Protein AF-A0A1B3Z7B9-F1 (afdb_monomer_lite)

Organism: NCBI:txid1560345

pLDDT: mean 89.97, std 8.85, range [57.56, 96.38]

Structure (mmCIF, N/CA/C/O backbone):
data_AF-A0A1B3Z7B9-F1
#
_entry.id   AF-A0A1B3Z7B9-F1
#
loop_
_atom_site.group_PDB
_atom_site.id
_atom_site.type_symbol
_atom_site.label_atom_id
_atom_site.label_alt_id
_atom_site.label_comp_id
_atom_site.label_asym_id
_atom_site.label_entity_id
_atom_site.label_seq_id
_atom_site.pdbx_PDB_ins_code
_atom_site.Cartn_x
_atom_site.Cartn_y
_atom_site.Cartn_z
_atom_site.occupancy
_atom_site.B_iso_or_equiv
_atom_site.auth_seq_id
_atom_site.auth_comp_id
_atom_site.auth_asym_id
_atom_site.auth_atom_id
_atom_site.pdbx_PDB_model_num
ATOM 1 N N . MET A 1 1 ? -6.438 -9.141 -24.042 1.00 57.56 1 MET A N 1
ATOM 2 C CA . MET A 1 1 ? -6.654 -10.287 -23.129 1.00 57.56 1 MET A CA 1
ATOM 3 C C . MET A 1 1 ? -5.732 -10.240 -21.908 1.00 57.56 1 MET A C 1
ATOM 5 O O . MET A 1 1 ? -6.224 -10.546 -20.840 1.00 57.56 1 MET A O 1
ATOM 9 N N . LYS A 1 2 ? -4.470 -9.775 -22.006 1.00 58.72 2 LYS A N 1
ATOM 10 C CA . LYS A 1 2 ? -3.563 -9.641 -20.841 1.00 58.72 2 LYS A CA 1
ATOM 11 C C . LYS A 1 2 ? -4.026 -8.667 -19.743 1.00 58.72 2 LYS A C 1
ATOM 13 O O . LYS A 1 2 ? -3.830 -8.969 -18.575 1.00 58.72 2 LYS A O 1
ATOM 18 N N . ASP A 1 3 ? -4.635 -7.533 -20.089 1.00 61.47 3 ASP A N 1
ATOM 19 C CA . ASP A 1 3 ? -4.974 -6.505 -19.083 1.00 61.47 3 ASP A CA 1
ATOM 20 C C . ASP A 1 3 ? -6.127 -6.923 -18.158 1.00 61.47 3 ASP A C 1
ATOM 22 O O . ASP A 1 3 ? -6.111 -6.625 -16.967 1.00 61.47 3 ASP A O 1
ATOM 26 N N . PHE A 1 4 ? -7.082 -7.699 -18.684 1.00 67.69 4 PHE A N 1
ATOM 27 C CA . PHE A 1 4 ? -8.210 -8.220 -17.906 1.00 67.69 4 PHE A CA 1
ATOM 28 C C . PHE A 1 4 ? -7.742 -9.159 -16.784 1.00 67.69 4 PHE A C 1
ATOM 30 O O . PHE A 1 4 ? -8.222 -9.056 -15.658 1.00 67.69 4 PHE A O 1
ATOM 37 N N . ASP A 1 5 ? -6.752 -10.014 -17.055 1.00 75.81 5 ASP A N 1
ATOM 38 C CA . ASP A 1 5 ? -6.186 -10.916 -16.044 1.00 75.81 5 ASP A CA 1
ATOM 39 C C . ASP A 1 5 ? -5.420 -10.157 -14.950 1.00 75.81 5 ASP A C 1
ATOM 41 O O . ASP A 1 5 ? -5.490 -10.519 -13.773 1.00 75.81 5 ASP A O 1
ATOM 45 N N . VAL A 1 6 ? -4.715 -9.079 -15.312 1.00 81.25 6 VAL A N 1
ATOM 46 C CA . VAL A 1 6 ? -3.952 -8.262 -14.355 1.00 81.25 6 VAL A CA 1
ATOM 47 C C . VAL A 1 6 ? -4.882 -7.515 -13.404 1.00 81.25 6 VAL A C 1
ATOM 49 O O . VAL A 1 6 ? -4.628 -7.487 -12.198 1.00 81.25 6 VAL A O 1
ATOM 52 N N . ASP A 1 7 ? -5.966 -6.933 -13.911 1.00 85.62 7 ASP A N 1
ATOM 53 C CA . ASP A 1 7 ? -6.907 -6.188 -13.075 1.00 85.62 7 ASP A CA 1
ATOM 54 C C . ASP A 1 7 ? -7.727 -7.111 -12.161 1.00 85.62 7 ASP A C 1
ATOM 56 O O . ASP A 1 7 ? -7.919 -6.793 -10.983 1.00 85.62 7 ASP A O 1
ATOM 60 N N . VAL A 1 8 ? -8.132 -8.290 -12.650 1.00 89.62 8 VAL A N 1
ATOM 61 C CA . VAL A 1 8 ? -8.785 -9.319 -11.821 1.00 89.62 8 VAL A CA 1
ATOM 62 C C . VAL A 1 8 ? -7.832 -9.826 -10.738 1.00 89.62 8 VAL A C 1
ATOM 64 O O . VAL A 1 8 ? -8.196 -9.851 -9.560 1.00 89.62 8 VAL A O 1
ATOM 67 N N . GLY A 1 9 ? -6.591 -10.162 -11.102 1.00 90.12 9 GLY A N 1
ATOM 68 C CA . GLY A 1 9 ? -5.574 -10.603 -10.146 1.00 90.12 9 GLY A CA 1
ATOM 69 C C . GLY A 1 9 ? -5.265 -9.543 -9.088 1.00 90.12 9 GLY A C 1
ATOM 70 O O . GLY A 1 9 ? -5.161 -9.858 -7.901 1.00 90.12 9 GLY A O 1
ATOM 71 N N . ARG A 1 10 ? -5.191 -8.266 -9.486 1.00 90.69 10 ARG A N 1
ATOM 72 C CA . ARG A 1 10 ? -5.001 -7.146 -8.556 1.00 90.69 10 ARG A CA 1
ATOM 73 C C . ARG A 1 10 ? -6.175 -7.014 -7.590 1.00 90.69 10 ARG A C 1
ATOM 75 O O . ARG A 1 10 ? -5.949 -6.852 -6.393 1.00 90.69 10 ARG A O 1
ATOM 82 N N . SER A 1 11 ? -7.408 -7.075 -8.090 1.00 91.88 11 SER A N 1
ATOM 83 C CA . SER A 1 11 ? -8.605 -6.971 -7.251 1.00 91.88 11 SER A CA 1
ATOM 84 C C . SER A 1 11 ? -8.646 -8.082 -6.199 1.00 91.88 11 SER A C 1
ATOM 86 O O . SER A 1 11 ? -8.872 -7.813 -5.019 1.00 91.88 11 SER A O 1
ATOM 88 N N . GLU A 1 12 ? -8.325 -9.312 -6.598 1.00 94.56 12 GLU A N 1
ATOM 89 C CA . GLU A 1 12 ? -8.281 -10.454 -5.689 1.00 94.56 12 GLU A CA 1
ATOM 90 C C . GLU A 1 12 ? -7.165 -10.322 -4.639 1.00 94.56 12 GLU A C 1
ATOM 92 O O . GLU A 1 12 ? -7.388 -10.585 -3.455 1.00 94.56 12 GLU A O 1
ATOM 97 N N . ALA A 1 13 ? -5.984 -9.837 -5.036 1.00 93.56 13 ALA A N 1
ATOM 98 C CA . ALA A 1 13 ? -4.891 -9.565 -4.106 1.00 93.56 13 ALA A CA 1
ATOM 99 C C . ALA A 1 13 ? -5.279 -8.505 -3.060 1.00 93.56 13 ALA A C 1
ATOM 101 O O . ALA A 1 13 ? -5.084 -8.722 -1.862 1.00 93.56 13 ALA A O 1
ATOM 102 N N . LEU A 1 14 ? -5.883 -7.391 -3.490 1.00 94.88 14 LEU A N 1
ATOM 103 C CA . LEU A 1 14 ? -6.353 -6.339 -2.583 1.00 94.88 14 LEU A CA 1
ATOM 104 C C . LEU A 1 14 ? -7.439 -6.860 -1.636 1.00 94.88 14 LEU A C 1
ATOM 106 O O . LEU A 1 14 ? -7.366 -6.613 -0.435 1.00 94.88 14 LEU A O 1
ATOM 110 N N . ARG A 1 15 ? -8.375 -7.678 -2.129 1.00 95.12 15 ARG A N 1
ATOM 111 C CA . ARG A 1 15 ? -9.412 -8.315 -1.304 1.00 95.12 15 ARG A CA 1
ATOM 112 C C . ARG A 1 15 ? -8.826 -9.188 -0.192 1.00 95.12 15 ARG A C 1
ATOM 114 O O . ARG A 1 15 ? -9.352 -9.212 0.922 1.00 95.12 15 ARG A O 1
ATOM 121 N N . VAL A 1 16 ? -7.759 -9.938 -0.474 1.00 95.56 16 VAL A N 1
ATOM 122 C CA . VAL A 1 16 ? -7.072 -10.757 0.538 1.00 95.56 16 VAL A CA 1
ATOM 123 C C . VAL A 1 16 ? -6.336 -9.877 1.544 1.00 95.56 16 VAL A C 1
ATOM 125 O O . VAL A 1 16 ? -6.451 -10.118 2.745 1.00 95.56 16 VAL A O 1
ATOM 128 N N . ILE A 1 17 ? -5.635 -8.844 1.075 1.00 94.88 17 ILE A N 1
ATOM 129 C CA . ILE A 1 17 ? -4.924 -7.881 1.925 1.00 94.88 17 ILE A CA 1
ATOM 130 C C . ILE A 1 17 ? -5.893 -7.151 2.868 1.00 94.88 17 ILE A C 1
ATOM 132 O O . ILE A 1 17 ? -5.612 -7.035 4.060 1.00 94.88 17 ILE A O 1
ATOM 136 N N . GLY A 1 18 ? -7.064 -6.735 2.379 1.00 95.50 18 GLY A N 1
ATOM 137 C CA . GLY A 1 18 ? -8.079 -6.024 3.163 1.00 95.50 18 GLY A CA 1
ATOM 138 C C . GLY A 1 18 ? -8.551 -6.780 4.412 1.00 95.50 18 GLY A C 1
ATOM 139 O O . GLY A 1 18 ? -8.947 -6.158 5.399 1.00 95.50 18 GLY A O 1
ATOM 140 N N . LYS A 1 19 ? -8.415 -8.116 4.452 1.00 96.19 19 LYS A N 1
ATOM 141 C CA . LYS A 1 19 ? -8.713 -8.932 5.648 1.00 96.19 19 LYS A CA 1
ATOM 142 C C . LYS A 1 19 ? -7.834 -8.585 6.852 1.00 96.19 19 LYS A C 1
ATOM 144 O O . LYS A 1 19 ? -8.236 -8.833 7.983 1.00 96.19 19 LYS A O 1
ATOM 149 N N . PHE A 1 20 ? -6.652 -8.013 6.624 1.00 96.25 20 PHE A N 1
ATOM 150 C CA . PHE A 1 20 ? -5.708 -7.637 7.679 1.00 96.25 20 PHE A CA 1
ATOM 151 C C . PHE A 1 20 ? -5.899 -6.203 8.182 1.00 96.25 20 PHE A C 1
ATOM 153 O O . PHE A 1 20 ? -5.199 -5.784 9.099 1.00 96.25 20 PHE A O 1
ATOM 160 N N . ARG A 1 21 ? -6.873 -5.457 7.643 1.00 94.06 21 ARG A N 1
ATOM 161 C CA . ARG A 1 21 ? -7.147 -4.062 8.021 1.00 94.06 21 ARG A CA 1
ATOM 162 C C . ARG A 1 21 ? -7.424 -3.872 9.517 1.00 94.06 21 ARG A C 1
ATOM 164 O O . ARG A 1 21 ? -7.084 -2.835 10.073 1.00 94.06 21 ARG A O 1
ATOM 171 N N . SER A 1 22 ? -8.019 -4.863 10.183 1.00 95.62 22 SER A N 1
ATOM 172 C CA . SER A 1 22 ? -8.301 -4.812 11.626 1.00 95.62 22 SER A CA 1
ATOM 173 C C . SER A 1 22 ? -7.081 -5.089 12.512 1.00 95.62 22 SER A C 1
ATOM 175 O O . SER A 1 22 ? -7.199 -5.008 13.732 1.00 95.62 22 SER A O 1
ATOM 177 N N . ASN A 1 23 ? -5.924 -5.425 11.931 1.00 96.25 23 ASN A N 1
ATOM 178 C CA . ASN A 1 23 ? -4.668 -5.640 12.643 1.00 96.25 23 ASN A CA 1
ATOM 179 C C . ASN A 1 23 ? -3.615 -4.624 12.154 1.00 96.25 23 ASN A C 1
ATOM 181 O O . ASN A 1 23 ? -2.928 -4.885 11.163 1.00 96.25 23 ASN A O 1
ATOM 185 N N . PRO A 1 24 ? -3.476 -3.467 12.833 1.00 92.88 24 PRO A N 1
ATOM 186 C CA . PRO A 1 24 ? -2.589 -2.388 12.399 1.00 92.88 24 PRO A CA 1
ATOM 187 C C . PRO A 1 24 ? -1.119 -2.795 12.254 1.00 92.88 24 PRO A C 1
ATOM 189 O O . PRO A 1 24 ? -0.437 -2.285 11.366 1.00 92.88 24 PRO A O 1
ATOM 192 N N . ASP A 1 25 ? -0.630 -3.714 13.088 1.00 95.44 25 ASP A N 1
ATOM 193 C CA . ASP A 1 25 ? 0.768 -4.152 13.054 1.00 95.44 25 ASP A CA 1
ATOM 194 C C . ASP A 1 25 ? 1.045 -4.991 11.804 1.00 95.44 25 ASP A C 1
ATOM 196 O O . ASP A 1 25 ? 1.990 -4.720 11.058 1.00 95.44 25 ASP A O 1
ATOM 200 N N . VAL A 1 26 ? 0.165 -5.956 11.516 1.00 96.25 26 VAL A N 1
ATOM 201 C CA . VAL A 1 26 ? 0.248 -6.772 10.294 1.00 96.25 26 VAL A CA 1
ATOM 202 C C . VAL A 1 26 ? 0.039 -5.905 9.056 1.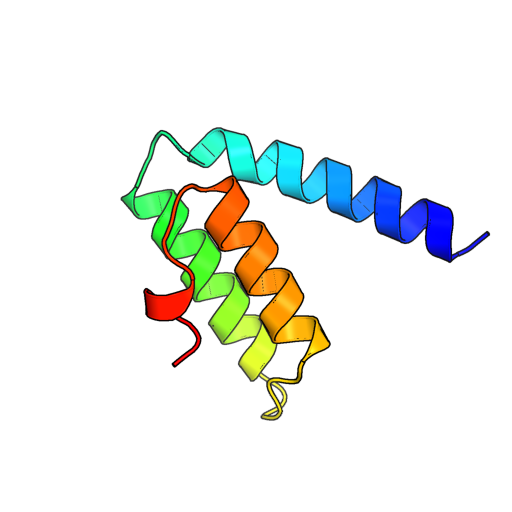00 96.25 26 VAL A C 1
ATOM 204 O O . VAL A 1 26 ? 0.782 -6.032 8.085 1.00 96.25 26 VAL A O 1
ATOM 207 N N . ALA A 1 27 ? -0.918 -4.980 9.096 1.00 96.25 27 ALA A N 1
ATOM 208 C CA . ALA A 1 27 ? -1.185 -4.059 8.001 1.00 96.25 27 ALA A CA 1
ATOM 209 C C . ALA A 1 27 ? 0.052 -3.206 7.661 1.00 96.25 27 ALA A C 1
ATOM 211 O O . ALA A 1 27 ? 0.473 -3.144 6.504 1.00 96.25 27 ALA A O 1
ATOM 212 N N . ARG A 1 28 ? 0.707 -2.606 8.664 1.00 95.50 28 ARG A N 1
ATOM 213 C CA . ARG A 1 28 ? 1.950 -1.850 8.441 1.00 95.50 28 ARG A CA 1
ATOM 214 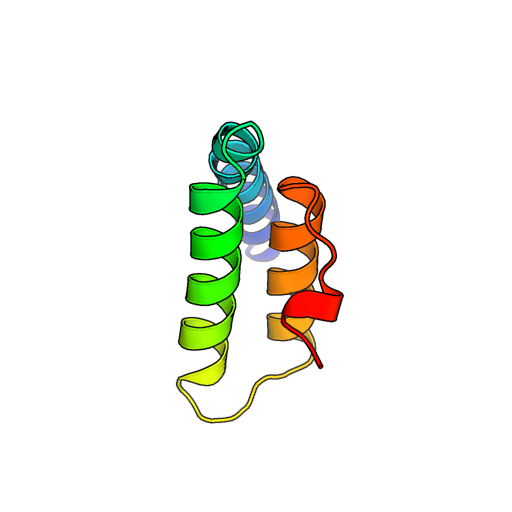C C . ARG A 1 28 ? 3.082 -2.742 7.944 1.00 95.50 28 ARG A C 1
ATOM 216 O O . ARG A 1 28 ? 3.862 -2.298 7.104 1.00 95.50 28 ARG A O 1
ATOM 223 N N . MET A 1 29 ? 3.182 -3.979 8.430 1.00 96.25 29 MET A N 1
ATOM 224 C CA . MET A 1 29 ? 4.184 -4.932 7.949 1.00 96.25 29 MET A CA 1
ATOM 225 C C . MET A 1 29 ? 3.997 -5.235 6.457 1.00 96.25 29 MET A C 1
ATOM 227 O O . MET A 1 29 ? 4.970 -5.169 5.712 1.00 96.25 29 MET A O 1
ATOM 231 N N . ILE A 1 30 ? 2.761 -5.472 6.003 1.00 95.94 30 ILE A N 1
ATOM 232 C CA . ILE A 1 30 ? 2.448 -5.711 4.585 1.00 95.94 30 ILE A CA 1
ATOM 233 C C . ILE A 1 30 ? 2.911 -4.533 3.715 1.00 95.94 30 ILE A C 1
ATOM 235 O O . ILE A 1 30 ? 3.599 -4.743 2.715 1.00 95.94 30 ILE A O 1
ATOM 239 N N . VAL A 1 31 ? 2.595 -3.293 4.111 1.00 95.62 31 VAL A N 1
ATOM 240 C CA . VAL A 1 31 ? 3.011 -2.090 3.364 1.00 95.62 31 VAL A CA 1
ATOM 241 C C . VAL A 1 31 ? 4.539 -1.961 3.326 1.00 95.62 31 VAL A C 1
ATOM 243 O O . VAL A 1 31 ? 5.106 -1.706 2.264 1.00 95.62 31 VAL A O 1
ATOM 246 N N . ARG A 1 32 ? 5.231 -2.200 4.450 1.00 94.88 32 ARG A N 1
ATOM 247 C CA . ARG A 1 32 ? 6.707 -2.185 4.506 1.00 94.88 32 ARG A CA 1
ATOM 248 C C . ARG A 1 32 ? 7.322 -3.222 3.578 1.00 94.88 32 ARG A C 1
ATOM 250 O O . ARG A 1 32 ? 8.252 -2.897 2.846 1.00 94.88 32 ARG A O 1
ATOM 257 N N . SER A 1 33 ? 6.805 -4.448 3.593 1.00 94.31 33 SER A N 1
ATOM 258 C CA . SER A 1 33 ? 7.278 -5.517 2.715 1.00 94.31 33 SER A CA 1
ATOM 259 C C . SER A 1 33 ? 7.110 -5.140 1.245 1.00 94.31 33 SER A C 1
ATOM 261 O O . SER A 1 33 ? 8.056 -5.301 0.481 1.00 94.31 33 SER A O 1
ATOM 263 N N . ALA A 1 34 ? 5.963 -4.568 0.862 1.00 93.75 34 ALA A N 1
ATOM 264 C CA . ALA A 1 34 ? 5.729 -4.107 -0.507 1.00 93.75 34 ALA A CA 1
ATOM 265 C C . ALA A 1 34 ? 6.749 -3.040 -0.944 1.00 93.75 34 ALA A C 1
ATOM 267 O O . ALA A 1 34 ? 7.281 -3.120 -2.047 1.00 93.75 34 ALA A O 1
ATOM 268 N N . VAL A 1 35 ? 7.084 -2.090 -0.064 1.00 92.62 35 VAL A N 1
ATOM 269 C CA . VAL A 1 35 ? 8.107 -1.066 -0.342 1.00 92.62 35 VAL A CA 1
ATOM 270 C C . VAL A 1 35 ? 9.511 -1.652 -0.452 1.00 92.62 35 VAL A C 1
ATOM 272 O O . VAL A 1 35 ? 10.260 -1.244 -1.330 1.00 92.62 35 VAL A O 1
ATOM 275 N N . ILE A 1 36 ? 9.895 -2.584 0.424 1.00 91.88 36 ILE A N 1
ATOM 276 C CA . ILE A 1 36 ? 11.225 -3.213 0.374 1.00 91.88 36 ILE A CA 1
ATOM 277 C C . ILE A 1 36 ? 11.381 -4.014 -0.920 1.00 91.88 36 ILE A C 1
ATOM 279 O O . ILE A 1 36 ? 12.409 -3.906 -1.58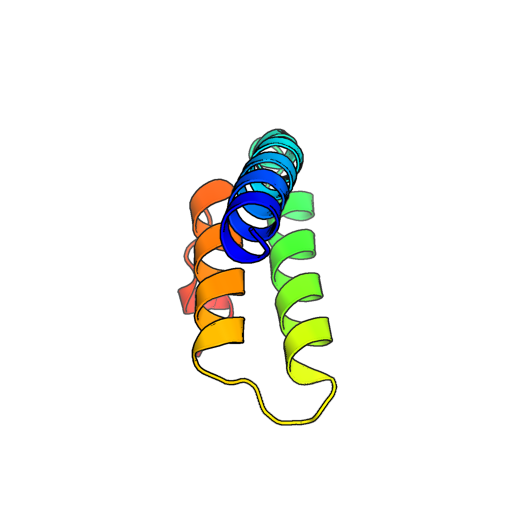1 1.00 91.88 36 ILE A O 1
ATOM 283 N N . ILE A 1 37 ? 10.352 -4.778 -1.294 1.00 90.25 37 ILE A N 1
ATOM 284 C CA . ILE A 1 37 ? 10.345 -5.570 -2.527 1.00 90.25 37 ILE A CA 1
ATOM 285 C C . ILE A 1 37 ? 10.399 -4.649 -3.751 1.00 90.25 37 ILE A C 1
ATOM 287 O O . ILE A 1 37 ? 11.242 -4.860 -4.613 1.00 90.25 37 ILE A O 1
ATOM 291 N N . GLY A 1 38 ? 9.572 -3.599 -3.795 1.00 87.31 38 GLY A N 1
ATOM 292 C CA . GLY A 1 38 ? 9.568 -2.621 -4.893 1.00 87.31 38 GLY A CA 1
ATOM 293 C C . GLY A 1 38 ? 10.802 -1.715 -4.944 1.00 87.31 38 GLY A C 1
A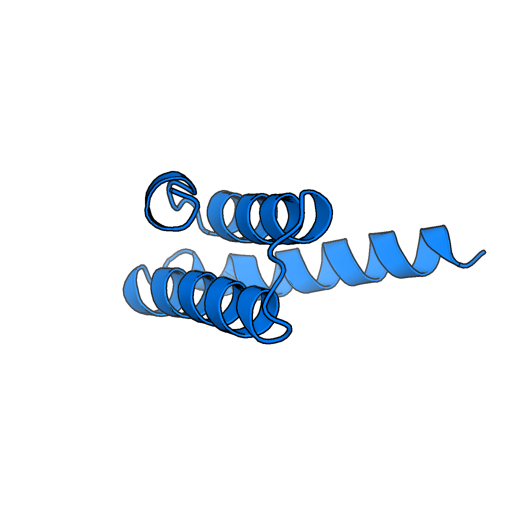TOM 294 O O . GLY A 1 38 ? 10.989 -0.979 -5.893 1.00 87.31 38 GLY A O 1
ATOM 295 N N . LYS A 1 39 ? 11.665 -1.725 -3.924 1.00 87.75 39 LYS A N 1
ATOM 296 C CA . LYS A 1 39 ? 12.959 -1.020 -3.955 1.00 87.75 39 LYS A CA 1
ATOM 297 C C . LYS A 1 39 ? 14.128 -1.946 -4.287 1.00 87.75 39 LYS A C 1
ATOM 299 O O . LYS A 1 39 ? 15.261 -1.473 -4.356 1.00 87.75 39 LYS A O 1
ATOM 304 N N . ALA A 1 40 ? 13.892 -3.249 -4.434 1.00 88.75 40 ALA A N 1
ATOM 305 C CA . ALA A 1 40 ? 14.957 -4.245 -4.503 1.00 88.75 40 ALA A CA 1
ATOM 306 C C . ALA A 1 40 ? 15.834 -4.119 -5.759 1.00 88.75 40 ALA A C 1
ATOM 308 O O . ALA A 1 40 ? 17.010 -4.473 -5.709 1.00 88.75 40 ALA A O 1
ATOM 309 N N . ASP A 1 41 ? 15.291 -3.600 -6.861 1.00 82.38 41 ASP A N 1
ATOM 310 C CA . ASP A 1 41 ? 16.018 -3.364 -8.114 1.00 82.38 41 ASP A CA 1
ATOM 311 C C . ASP A 1 41 ? 16.716 -1.987 -8.172 1.00 82.38 41 ASP A C 1
ATOM 313 O O . ASP A 1 41 ? 17.418 -1.676 -9.135 1.00 82.38 41 ASP A O 1
ATOM 317 N N . GLY A 1 42 ? 16.567 -1.177 -7.118 1.00 80.00 42 GLY A N 1
ATOM 318 C CA . GLY A 1 42 ? 17.169 0.145 -6.985 1.00 80.00 42 GLY A CA 1
ATOM 319 C C . GLY A 1 42 ? 16.393 1.284 -7.652 1.00 80.00 42 GLY A C 1
ATOM 320 O O . GLY A 1 42 ? 16.812 2.435 -7.506 1.00 80.00 42 GLY A O 1
ATOM 321 N N . ASN A 1 43 ? 15.270 1.021 -8.329 1.00 82.19 43 ASN A N 1
ATOM 322 C CA . ASN A 1 43 ? 14.453 2.058 -8.953 1.00 82.19 43 ASN A CA 1
ATOM 323 C C . ASN A 1 43 ? 12.993 1.929 -8.531 1.00 82.19 43 ASN A C 1
ATOM 325 O O . ASN A 1 43 ? 12.265 1.141 -9.101 1.00 82.19 43 ASN A O 1
ATOM 329 N N . PHE A 1 44 ? 12.559 2.782 -7.603 1.00 87.69 44 PHE A N 1
ATOM 330 C CA . PHE A 1 44 ? 11.172 2.780 -7.158 1.00 87.69 44 PHE A CA 1
ATOM 331 C C . PHE A 1 44 ? 10.314 3.724 -8.003 1.00 87.69 44 PHE A C 1
ATOM 333 O O . PHE A 1 44 ? 10.204 4.928 -7.713 1.00 87.69 44 PHE A O 1
ATOM 340 N N . ASP A 1 45 ? 9.747 3.184 -9.075 1.00 89.75 45 ASP A N 1
ATOM 341 C CA . ASP A 1 45 ? 9.077 3.950 -10.116 1.00 89.75 45 ASP A CA 1
ATOM 342 C C . ASP A 1 45 ? 7.623 4.330 -9.770 1.00 89.75 45 ASP A C 1
ATOM 344 O O . ASP A 1 45 ? 7.066 4.017 -8.713 1.00 89.75 45 ASP A O 1
ATOM 348 N N . ALA A 1 46 ? 6.981 5.088 -10.662 1.00 90.69 46 ALA A N 1
ATOM 349 C CA . ALA A 1 46 ? 5.619 5.568 -10.440 1.00 90.69 46 ALA A CA 1
ATOM 350 C C . ALA A 1 46 ? 4.579 4.435 -10.367 1.00 90.69 46 ALA A C 1
ATOM 352 O O . ALA A 1 46 ? 3.555 4.591 -9.699 1.00 90.69 46 ALA A O 1
ATOM 353 N N . SER A 1 47 ? 4.804 3.320 -11.060 1.00 88.75 47 SER A N 1
ATOM 354 C CA . SER A 1 47 ? 3.901 2.171 -11.055 1.00 88.75 47 SER A CA 1
ATOM 355 C C . SER A 1 47 ? 3.983 1.411 -9.730 1.00 88.75 47 SER A C 1
ATOM 357 O O . SER A 1 47 ? 2.948 1.072 -9.151 1.00 88.75 47 SER A O 1
ATOM 359 N N . GLU A 1 48 ? 5.186 1.259 -9.184 1.00 90.94 48 GLU A N 1
ATOM 360 C CA . GLU A 1 48 ? 5.413 0.598 -7.901 1.00 90.94 48 GLU A CA 1
ATOM 361 C C . GLU A 1 48 ? 4.912 1.449 -6.734 1.00 90.94 48 GLU A C 1
ATOM 363 O O . GLU A 1 48 ? 4.225 0.946 -5.840 1.00 90.94 48 GLU A O 1
ATOM 368 N N . LYS A 1 49 ? 5.139 2.769 -6.785 1.00 92.81 49 LYS A N 1
ATOM 369 C CA . LYS A 1 49 ? 4.546 3.716 -5.826 1.00 92.81 49 LYS A CA 1
ATOM 370 C C . LYS A 1 49 ? 3.022 3.626 -5.819 1.00 92.81 49 LYS A C 1
ATOM 372 O O . LYS A 1 49 ? 2.427 3.524 -4.749 1.00 92.81 49 LYS A O 1
ATOM 377 N N . ARG A 1 50 ? 2.382 3.588 -6.995 1.00 93.38 50 ARG A N 1
ATOM 378 C CA . ARG A 1 50 ? 0.921 3.413 -7.108 1.00 93.38 50 ARG A CA 1
ATOM 379 C C . ARG A 1 50 ? 0.451 2.088 -6.512 1.00 93.38 50 ARG A C 1
ATOM 381 O O . ARG A 1 50 ? -0.586 2.062 -5.854 1.00 93.38 50 ARG A O 1
ATOM 388 N N . ALA A 1 51 ? 1.191 0.998 -6.714 1.00 92.69 51 ALA A N 1
ATOM 389 C CA . ALA A 1 51 ? 0.860 -0.293 -6.115 1.00 92.69 51 ALA A CA 1
ATOM 390 C C . ALA A 1 51 ? 0.875 -0.227 -4.580 1.00 92.69 51 ALA A C 1
ATOM 392 O O . ALA A 1 51 ? -0.086 -0.650 -3.935 1.00 92.69 51 ALA A O 1
ATOM 393 N N . VAL A 1 52 ? 1.912 0.380 -3.997 1.00 94.62 52 VAL A N 1
ATOM 394 C CA . VAL A 1 52 ? 2.005 0.584 -2.545 1.00 94.62 52 VAL A CA 1
ATOM 395 C C . VAL A 1 52 ? 0.908 1.518 -2.032 1.00 94.62 52 VAL A C 1
ATOM 397 O O . VAL A 1 52 ? 0.324 1.236 -0.986 1.00 94.62 52 VAL A O 1
ATOM 400 N N . GLU A 1 53 ? 0.563 2.584 -2.761 1.00 95.44 53 GLU A N 1
ATOM 401 C CA . GLU A 1 53 ? -0.564 3.450 -2.392 1.00 95.44 53 GLU A CA 1
ATOM 402 C C . GLU A 1 53 ? -1.887 2.685 -2.338 1.00 95.44 53 GLU A C 1
ATOM 404 O O . GLU A 1 53 ? -2.652 2.870 -1.392 1.00 95.44 53 GLU A O 1
ATOM 409 N N . MET A 1 54 ? -2.162 1.819 -3.318 1.00 94.94 54 MET A N 1
ATOM 410 C CA . MET A 1 54 ? -3.376 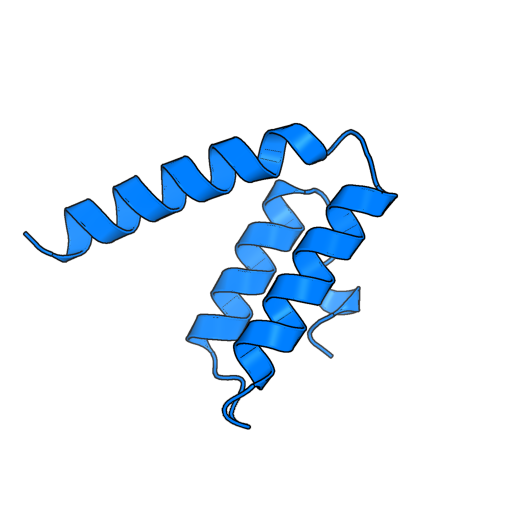0.997 -3.323 1.00 94.94 54 MET A CA 1
ATOM 411 C C . MET A 1 54 ? -3.421 0.062 -2.111 1.00 94.94 54 MET A C 1
ATOM 413 O O . MET A 1 54 ? -4.437 0.010 -1.423 1.00 94.94 54 MET A O 1
ATOM 417 N N . ILE A 1 55 ? -2.309 -0.615 -1.806 1.00 95.75 55 ILE A N 1
ATOM 418 C CA . ILE A 1 55 ? -2.192 -1.513 -0.645 1.00 95.75 55 ILE A CA 1
ATOM 419 C C . ILE A 1 55 ? -2.402 -0.743 0.666 1.00 95.75 55 ILE A C 1
ATOM 421 O O . ILE A 1 55 ? -3.176 -1.171 1.521 1.00 95.75 55 ILE A O 1
ATOM 425 N N . ALA A 1 56 ? -1.743 0.407 0.829 1.00 96.00 56 ALA A N 1
ATOM 426 C CA . ALA A 1 56 ? -1.863 1.229 2.029 1.00 96.00 56 ALA A CA 1
ATOM 427 C C . ALA A 1 56 ? -3.298 1.741 2.222 1.00 96.00 56 ALA A C 1
ATOM 429 O O . ALA A 1 56 ? -3.841 1.640 3.322 1.00 96.00 56 ALA A O 1
ATOM 430 N N . ARG A 1 57 ? -3.949 2.215 1.152 1.00 95.38 57 ARG A N 1
ATOM 431 C CA . ARG A 1 57 ? -5.343 2.682 1.201 1.00 95.38 57 ARG A CA 1
ATOM 432 C C . ARG A 1 57 ? -6.320 1.562 1.547 1.00 95.38 57 ARG A C 1
ATOM 434 O O . ARG A 1 57 ? -7.183 1.781 2.396 1.00 95.38 57 ARG A O 1
ATOM 441 N N . GLU A 1 58 ? -6.159 0.380 0.955 1.00 96.38 58 GLU A N 1
ATOM 442 C CA . GLU A 1 58 ? -6.976 -0.803 1.265 1.00 96.38 58 GLU A CA 1
ATOM 443 C C . GLU A 1 58 ? -6.878 -1.177 2.754 1.00 96.38 58 GLU A C 1
ATOM 445 O O . GLU A 1 58 ? -7.872 -1.479 3.414 1.00 96.38 58 GLU A O 1
ATOM 450 N N . LEU A 1 59 ? -5.679 -1.057 3.326 1.00 96.31 59 LEU A N 1
ATOM 451 C CA . LEU A 1 59 ? -5.411 -1.299 4.742 1.00 96.31 59 LEU A CA 1
ATOM 452 C C . LEU A 1 59 ? -5.764 -0.120 5.667 1.00 96.31 59 LEU A C 1
ATOM 454 O O . LEU A 1 59 ? -5.612 -0.232 6.881 1.00 96.31 59 LEU A O 1
ATOM 458 N N . GLY A 1 60 ? -6.252 1.006 5.137 1.00 94.69 60 GLY A N 1
ATOM 459 C CA . GLY A 1 60 ? -6.560 2.205 5.925 1.00 94.69 60 GLY A CA 1
ATOM 460 C C . GLY A 1 60 ? -5.332 2.910 6.514 1.00 94.69 60 GLY A C 1
ATOM 461 O O . GLY A 1 60 ? -5.452 3.611 7.516 1.00 94.69 60 GLY A O 1
ATOM 462 N N . ILE A 1 61 ? -4.162 2.716 5.911 1.00 95.00 61 ILE A N 1
ATOM 463 C CA . ILE A 1 61 ? -2.884 3.309 6.303 1.00 95.00 61 ILE A CA 1
ATOM 464 C C . ILE A 1 61 ? -2.600 4.530 5.427 1.00 95.00 61 ILE A C 1
ATOM 466 O O . ILE A 1 61 ? -2.888 4.529 4.230 1.00 95.00 61 ILE A O 1
ATOM 470 N N . ASN A 1 62 ? -2.001 5.571 6.008 1.00 94.56 62 ASN A N 1
ATOM 471 C CA . ASN A 1 62 ? -1.553 6.727 5.243 1.00 94.56 62 ASN A CA 1
ATOM 472 C C . ASN A 1 62 ? -0.309 6.359 4.400 1.00 94.56 62 ASN A C 1
ATOM 474 O O . ASN A 1 62 ? 0.742 6.077 4.979 1.00 94.56 62 ASN A O 1
ATOM 478 N N . PRO A 1 63 ? -0.368 6.398 3.053 1.00 93.00 63 PRO A N 1
ATOM 479 C CA . PRO A 1 63 ? 0.774 6.037 2.206 1.00 93.00 63 PRO A CA 1
ATOM 480 C C . PRO A 1 63 ? 2.001 6.939 2.407 1.00 93.00 63 PRO A C 1
ATOM 482 O O . PRO A 1 63 ? 3.130 6.503 2.180 1.00 93.00 63 PRO A O 1
ATOM 485 N N . ALA A 1 64 ? 1.797 8.178 2.871 1.00 92.31 64 ALA A N 1
ATOM 486 C CA . ALA A 1 64 ? 2.879 9.123 3.144 1.00 92.31 64 ALA A CA 1
ATOM 487 C C . ALA A 1 64 ? 3.846 8.635 4.240 1.00 92.31 64 ALA A C 1
ATOM 489 O O . ALA A 1 64 ? 4.980 9.095 4.292 1.00 92.31 64 ALA A O 1
ATOM 490 N N . GLU A 1 65 ? 3.435 7.674 5.078 1.00 90.44 65 GLU A N 1
ATO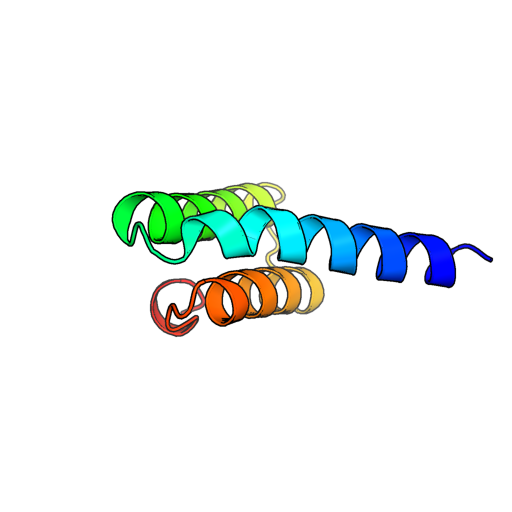M 491 C CA . GLU A 1 65 ? 4.318 7.027 6.060 1.00 90.44 65 GLU A CA 1
ATOM 492 C C . GLU A 1 65 ? 5.444 6.197 5.406 1.00 90.44 65 GLU A C 1
ATOM 494 O O . GLU A 1 65 ? 6.427 5.875 6.071 1.00 90.44 65 GLU A O 1
ATOM 499 N N . PHE A 1 66 ? 5.307 5.826 4.124 1.00 88.81 66 PHE A N 1
ATOM 500 C CA . PHE A 1 66 ? 6.186 4.855 3.459 1.00 88.81 66 PHE A CA 1
ATOM 501 C C . PHE A 1 66 ? 6.756 5.320 2.111 1.00 88.81 66 PHE A C 1
ATOM 503 O O . PHE A 1 66 ? 7.741 4.749 1.638 1.00 88.81 66 PHE A O 1
ATOM 510 N N . LEU A 1 67 ? 6.140 6.326 1.483 1.00 84.12 67 LEU A N 1
ATOM 511 C CA . LEU A 1 67 ? 6.454 6.786 0.123 1.00 84.12 67 LEU A CA 1
ATOM 512 C C . LEU A 1 67 ? 7.178 8.142 0.057 1.00 84.12 67 LEU A C 1
ATOM 514 O O . LEU A 1 67 ? 7.247 8.728 -1.024 1.00 84.12 67 LEU A O 1
ATOM 518 N N . SER A 1 68 ? 7.703 8.628 1.187 1.00 70.25 68 SER A N 1
ATOM 519 C CA . SER A 1 68 ? 8.496 9.864 1.269 1.00 70.25 68 SER A CA 1
ATOM 520 C C . SER A 1 68 ? 9.782 9.806 0.450 1.00 70.25 68 SER A C 1
ATOM 522 O O . SER A 1 68 ? 10.465 8.754 0.540 1.00 70.25 68 SER A O 1
#

Secondary structure (DSSP, 8-state):
-HHHHHHHHHHHHHHHHHTTTT-HHHHHHHHHHHHHHHTTTS---HHHHHHHHHHHHHTT--GGGT--

Radius of gyration: 12.2 Å; chains: 1; bounding box: 27×21×36 Å

Sequence (68 aa):
MKDFDVDVGRSEALRVIGKFRSNPDVARMIVRSAVIIGKADGNFDASEKRAVEMIARELGINPAEFLS

InterPro domains:
  IPR007791 Co-chaperone DjlA, N-terminal [PF05099] (13-66)
  IPR029024 TerB-like [G3DSA:1.10.3680.10] (1-67)
  IPR029024 TerB-like [SSF158682] (10-66)

Foldseek 3Di:
DVVVVVVVVLVVVLVVLLVCLVPVVVLVVVLQVLLCVCCVVPDNDPVSLVSSVSSCVSSVHDSVVRND